Protein AF-A0A848XX46-F1 (afdb_monomer_lite)

Foldseek 3Di:
DPPPDQPPPPVSVVCVVCVPVDDDDQCLAEAEQLLVDPPNPPDPPDDPVSSVVSVVRRPDYDDDDDQDLLDPPRPRPCSVVVLVVCCVDPNNPPHDDDPDDPDPPDDPVVVVVVVVPVPPPD

Structure (mmCIF, N/CA/C/O backbone):
data_AF-A0A848XX46-F1
#
_entry.id   AF-A0A848XX46-F1
#
loop_
_atom_site.group_PDB
_atom_site.id
_atom_site.type_symbol
_atom_site.label_atom_id
_atom_site.label_alt_id
_atom_site.label_comp_id
_atom_site.label_asym_id
_atom_site.label_entity_id
_atom_site.label_seq_id
_atom_site.pdbx_PDB_ins_code
_atom_site.Cartn_x
_atom_site.Cartn_y
_atom_site.Cartn_z
_atom_site.occupancy
_atom_site.B_iso_or_equiv
_atom_site.auth_seq_id
_atom_site.auth_comp_id
_atom_site.auth_asym_id
_atom_site.auth_atom_id
_atom_site.pdbx_PDB_model_num
ATOM 1 N N . GLU A 1 1 ? 26.801 -25.893 1.492 1.00 41.28 1 GLU A N 1
ATOM 2 C CA . GLU A 1 1 ? 25.551 -25.350 2.067 1.00 41.28 1 GLU A CA 1
ATOM 3 C C . GLU A 1 1 ? 25.791 -23.900 2.473 1.00 41.28 1 GLU A C 1
ATOM 5 O O . GLU A 1 1 ? 26.776 -23.636 3.149 1.00 41.28 1 GLU A O 1
ATOM 10 N N . ARG A 1 2 ? 24.995 -22.939 1.985 1.00 43.12 2 ARG A N 1
ATOM 11 C CA . ARG A 1 2 ? 25.162 -21.505 2.298 1.00 43.12 2 ARG A CA 1
ATOM 12 C C . ARG A 1 2 ? 23.930 -20.998 3.049 1.00 43.12 2 ARG A C 1
ATOM 14 O O . ARG A 1 2 ? 23.137 -20.247 2.501 1.00 43.12 2 ARG A O 1
ATOM 21 N N . GLY A 1 3 ? 23.763 -21.422 4.300 1.00 48.16 3 GLY A N 1
ATOM 22 C CA . GLY A 1 3 ? 22.717 -20.928 5.212 1.00 48.16 3 GLY A CA 1
ATOM 23 C C . GLY A 1 3 ? 23.019 -19.534 5.782 1.00 48.16 3 GLY A C 1
ATOM 24 O O . GLY A 1 3 ? 22.843 -19.302 6.973 1.00 48.16 3 GLY A O 1
ATOM 25 N N . GLY A 1 4 ? 23.557 -18.627 4.965 1.00 53.38 4 GLY A N 1
ATOM 26 C CA . GLY A 1 4 ? 23.970 -17.291 5.388 1.00 53.38 4 GLY A CA 1
ATOM 27 C C . GLY A 1 4 ? 22.872 -16.258 5.152 1.00 53.38 4 GLY A C 1
ATOM 28 O O . GLY A 1 4 ? 22.639 -15.881 4.011 1.00 53.38 4 GLY A O 1
ATOM 29 N N . LEU A 1 5 ? 22.250 -15.786 6.238 1.00 62.25 5 LEU A N 1
ATOM 30 C CA . LEU A 1 5 ? 21.544 -14.499 6.361 1.00 62.25 5 LEU A CA 1
ATOM 31 C C . LEU A 1 5 ? 20.604 -14.147 5.194 1.00 62.25 5 LEU A C 1
ATOM 33 O O . LEU A 1 5 ? 20.838 -13.195 4.446 1.00 62.25 5 LEU A O 1
ATOM 37 N N . VAL A 1 6 ? 19.495 -14.875 5.075 1.00 65.62 6 VAL A N 1
ATOM 38 C CA . VAL A 1 6 ? 18.393 -14.457 4.204 1.00 65.62 6 VAL A CA 1
ATOM 39 C C . VAL A 1 6 ? 17.760 -13.193 4.798 1.00 65.62 6 VAL A C 1
ATOM 41 O O . VAL A 1 6 ? 17.043 -13.239 5.797 1.00 65.62 6 VAL A O 1
ATOM 44 N N . LYS A 1 7 ? 18.074 -12.033 4.211 1.00 84.50 7 LYS A N 1
ATOM 45 C CA . LYS A 1 7 ? 17.416 -10.761 4.544 1.00 84.50 7 LYS A CA 1
ATOM 46 C C . LYS A 1 7 ? 15.942 -10.841 4.148 1.00 84.50 7 LYS A C 1
ATOM 48 O O . LYS A 1 7 ? 15.627 -11.451 3.138 1.00 84.50 7 LYS A O 1
ATOM 53 N N . MET A 1 8 ? 15.064 -10.171 4.894 1.00 86.56 8 MET A N 1
ATOM 54 C CA . MET A 1 8 ? 13.616 -10.141 4.623 1.00 86.56 8 MET A CA 1
ATOM 55 C C . MET A 1 8 ? 12.915 -11.507 4.738 1.00 86.56 8 MET A C 1
ATOM 57 O O . MET A 1 8 ? 11.980 -11.772 3.994 1.00 86.56 8 MET A O 1
ATOM 61 N N . ALA A 1 9 ? 13.368 -12.357 5.668 1.00 91.88 9 ALA A N 1
ATOM 62 C CA . ALA A 1 9 ? 12.689 -13.589 6.077 1.00 91.88 9 ALA A CA 1
ATOM 63 C C . ALA A 1 9 ? 12.181 -14.444 4.891 1.00 91.88 9 ALA A C 1
ATOM 65 O O . ALA A 1 9 ? 12.964 -14.832 4.023 1.00 91.88 9 ALA A O 1
ATOM 66 N N . ASP A 1 10 ? 10.886 -14.741 4.862 1.00 93.38 10 ASP A N 1
ATOM 67 C CA . ASP A 1 10 ? 10.196 -15.518 3.835 1.00 93.38 10 ASP A CA 1
ATOM 68 C C . ASP A 1 10 ? 10.271 -14.869 2.448 1.00 93.38 10 ASP A C 1
ATOM 70 O O . ASP A 1 10 ? 10.573 -15.565 1.479 1.00 93.38 10 ASP A O 1
ATOM 74 N N . GLN A 1 11 ? 10.115 -13.545 2.340 1.00 92.38 11 GLN A N 1
ATOM 75 C CA . GLN A 1 11 ? 10.287 -12.837 1.065 1.00 92.38 11 GLN A CA 1
ATOM 76 C C . GLN A 1 11 ? 11.698 -13.045 0.495 1.00 92.38 11 GLN A C 1
ATOM 78 O O . GLN A 1 11 ? 11.868 -13.293 -0.701 1.00 92.38 11 GLN A O 1
ATOM 83 N N . GLY A 1 12 ? 12.724 -12.983 1.344 1.00 92.50 12 GLY A N 1
ATOM 84 C CA . GLY A 1 12 ? 14.098 -13.278 0.943 1.00 92.50 12 GLY A CA 1
ATOM 85 C C . GLY A 1 12 ? 14.303 -14.733 0.537 1.00 92.50 12 GLY A C 1
ATOM 86 O O . GLY A 1 12 ? 15.008 -15.007 -0.435 1.00 92.50 12 GLY A O 1
ATOM 87 N N . ALA A 1 13 ? 13.679 -15.663 1.261 1.00 92.31 13 ALA A N 1
ATOM 88 C CA . ALA A 1 13 ? 13.801 -17.092 1.001 1.00 92.31 13 ALA A CA 1
ATOM 89 C C . ALA A 1 13 ? 13.149 -17.461 -0.336 1.00 92.31 13 ALA A C 1
ATOM 91 O O . ALA A 1 13 ? 13.764 -18.161 -1.138 1.00 92.31 13 ALA A O 1
ATOM 92 N N . ILE A 1 14 ? 11.954 -16.930 -0.610 1.00 93.06 14 ILE A N 1
ATOM 93 C CA . ILE A 1 14 ? 11.250 -17.099 -1.886 1.00 93.06 14 ILE A CA 1
ATOM 94 C C . ILE A 1 14 ? 12.082 -16.518 -3.033 1.00 93.06 14 ILE A C 1
ATOM 96 O O . ILE A 1 14 ? 12.297 -17.200 -4.033 1.00 93.06 14 ILE A O 1
ATOM 100 N N . ASN A 1 15 ? 12.615 -15.301 -2.884 1.00 92.44 15 ASN A N 1
ATOM 101 C CA . ASN A 1 15 ? 13.462 -14.689 -3.912 1.00 92.44 15 ASN A CA 1
ATOM 102 C C . ASN A 1 15 ? 14.713 -15.530 -4.212 1.00 92.44 15 ASN A C 1
ATOM 104 O O . ASN A 1 15 ? 15.060 -15.722 -5.378 1.00 92.44 15 ASN A O 1
ATOM 108 N N . ALA A 1 16 ? 15.373 -16.054 -3.175 1.00 91.12 16 ALA A N 1
ATOM 109 C CA . ALA A 1 16 ? 16.545 -16.913 -3.325 1.00 91.12 16 ALA A CA 1
ATOM 110 C C . ALA A 1 16 ? 16.204 -18.265 -3.971 1.00 91.12 16 ALA A C 1
ATOM 112 O O . ALA A 1 16 ? 16.979 -18.761 -4.787 1.00 91.12 16 ALA A O 1
ATOM 113 N N . ALA A 1 17 ? 15.052 -18.847 -3.625 1.00 92.00 17 ALA A N 1
ATOM 114 C CA . ALA A 1 17 ? 14.597 -20.124 -4.164 1.00 92.00 17 ALA A CA 1
ATOM 115 C C . ALA A 1 17 ? 14.166 -20.020 -5.634 1.00 92.00 17 ALA A C 1
ATOM 117 O O . ALA A 1 17 ? 14.459 -20.919 -6.419 1.00 92.00 17 ALA A O 1
ATOM 118 N N . LEU A 1 18 ? 13.482 -18.935 -6.012 1.00 93.19 18 LEU A N 1
ATOM 119 C CA . LEU A 1 18 ? 12.976 -18.760 -7.372 1.00 93.19 18 LEU A CA 1
ATOM 120 C C . LEU A 1 18 ? 14.051 -18.264 -8.336 1.00 93.19 18 LEU A C 1
ATOM 122 O O . LEU A 1 18 ? 14.018 -18.653 -9.498 1.00 93.19 18 LEU A O 1
ATOM 126 N N . GLY A 1 19 ? 14.992 -17.419 -7.898 1.00 82.31 19 GLY A N 1
ATOM 127 C CA . GLY A 1 19 ? 16.216 -17.107 -8.650 1.00 82.31 19 GLY A CA 1
ATOM 128 C C . GLY A 1 19 ? 16.027 -16.682 -10.118 1.00 82.31 19 GLY A C 1
ATOM 129 O O . GLY A 1 19 ? 16.909 -16.933 -10.933 1.00 82.31 19 GLY A O 1
ATOM 130 N N . GLY A 1 20 ? 14.885 -16.077 -10.473 1.00 85.19 20 GLY A N 1
ATOM 131 C CA . GLY A 1 20 ? 14.516 -15.711 -11.853 1.00 85.19 20 GLY A CA 1
ATOM 132 C C . GLY A 1 20 ? 13.365 -16.523 -12.469 1.00 85.19 20 GLY A C 1
ATOM 133 O O . GLY A 1 20 ? 12.821 -16.119 -13.490 1.00 85.19 20 GLY A O 1
ATOM 134 N N . GLY A 1 21 ? 12.929 -17.611 -11.834 1.00 94.75 21 GLY A N 1
ATOM 135 C CA . GLY A 1 21 ? 11.759 -18.415 -12.208 1.00 94.75 21 GLY A CA 1
ATOM 136 C C . GLY A 1 21 ? 10.421 -17.782 -11.813 1.00 94.75 21 GLY A C 1
ATOM 137 O O . GLY A 1 21 ? 9.585 -18.439 -11.199 1.00 94.75 21 GLY A O 1
ATOM 138 N N . TRP A 1 22 ? 10.228 -16.500 -12.118 1.00 95.00 22 TRP A N 1
ATOM 139 C CA . TRP A 1 22 ? 8.999 -15.757 -11.833 1.00 95.00 22 TRP A CA 1
ATOM 140 C C . TRP A 1 22 ? 8.638 -14.839 -13.004 1.00 95.00 22 TRP A C 1
ATOM 142 O O . TRP A 1 22 ? 9.484 -14.484 -13.822 1.00 95.00 22 TRP A O 1
ATOM 152 N N . SER A 1 23 ? 7.365 -14.459 -13.092 1.00 95.38 23 SER A N 1
ATOM 153 C CA . SER A 1 23 ? 6.864 -13.515 -14.097 1.00 95.38 23 SER A CA 1
ATOM 154 C C . SER A 1 23 ? 6.448 -12.208 -13.437 1.00 95.38 23 SER A C 1
ATOM 156 O O . SER A 1 23 ? 5.838 -12.215 -12.367 1.00 95.38 23 SER A O 1
ATOM 158 N N . ARG A 1 24 ? 6.767 -11.078 -14.077 1.00 93.38 24 ARG A N 1
ATOM 159 C CA . ARG A 1 24 ? 6.451 -9.751 -13.543 1.00 93.38 24 ARG A CA 1
ATOM 160 C C . ARG A 1 24 ? 4.975 -9.414 -13.733 1.00 93.38 24 ARG A C 1
ATOM 162 O O . ARG A 1 24 ? 4.471 -9.467 -14.849 1.00 93.38 24 ARG A O 1
ATOM 169 N N . LEU A 1 25 ? 4.313 -9.031 -12.644 1.00 94.06 25 LEU A N 1
ATOM 170 C CA . LEU A 1 25 ? 2.959 -8.480 -12.670 1.00 94.06 25 LEU A CA 1
ATOM 171 C C . LEU A 1 25 ? 2.986 -6.960 -12.902 1.00 94.06 25 LEU A C 1
ATOM 173 O O . LEU A 1 25 ? 3.990 -6.315 -12.569 1.00 94.06 25 LEU A O 1
ATOM 177 N N . PRO A 1 26 ? 1.897 -6.370 -13.433 1.00 93.25 26 PRO A N 1
ATOM 178 C CA . PRO A 1 26 ? 1.752 -4.921 -13.470 1.00 93.25 26 PRO A CA 1
ATOM 179 C C . PRO A 1 26 ? 1.863 -4.325 -12.053 1.00 93.25 26 PRO A C 1
ATOM 181 O O . PRO A 1 26 ? 1.323 -4.916 -11.114 1.00 93.25 26 PRO A O 1
ATOM 184 N N . PRO A 1 27 ? 2.526 -3.166 -11.865 1.00 92.19 27 PRO A N 1
ATOM 185 C CA . PRO A 1 27 ? 2.755 -2.600 -10.531 1.00 92.19 27 PRO A CA 1
ATOM 186 C C . PRO A 1 27 ? 1.475 -2.278 -9.743 1.00 92.19 27 PRO A C 1
ATOM 188 O O . PRO A 1 27 ? 1.504 -2.286 -8.516 1.00 92.19 27 PRO A O 1
ATOM 191 N N . THR A 1 28 ? 0.343 -2.077 -10.428 1.00 95.31 28 THR A N 1
ATOM 192 C CA . THR A 1 28 ? -0.978 -1.861 -9.812 1.00 95.31 28 THR A CA 1
ATOM 193 C C . THR A 1 28 ? -1.429 -3.017 -8.915 1.00 95.31 28 THR A C 1
ATOM 195 O O . THR A 1 28 ? -2.264 -2.811 -8.040 1.00 95.31 28 THR A O 1
ATOM 198 N N . TRP A 1 29 ? -0.873 -4.221 -9.095 1.00 96.75 29 TRP A N 1
ATOM 199 C CA . TRP A 1 29 ? -1.191 -5.414 -8.301 1.00 96.75 29 TRP A CA 1
ATOM 200 C C . TRP A 1 29 ? -0.414 -5.522 -6.979 1.00 96.75 29 TRP A C 1
ATOM 202 O O . TRP A 1 29 ? -0.598 -6.495 -6.249 1.00 96.75 29 TRP A O 1
ATOM 212 N N . ASN A 1 30 ? 0.476 -4.577 -6.667 1.00 95.62 30 ASN A N 1
ATOM 213 C CA . ASN A 1 30 ? 1.200 -4.545 -5.392 1.00 95.62 30 ASN A CA 1
ATOM 214 C C . ASN A 1 30 ? 1.666 -3.116 -5.067 1.00 95.62 30 ASN A C 1
ATOM 216 O O . ASN A 1 30 ? 2.867 -2.825 -5.088 1.00 95.62 30 ASN A O 1
ATOM 220 N N . VAL A 1 31 ? 0.715 -2.221 -4.791 1.00 94.94 31 VAL A N 1
ATOM 221 C CA . VAL A 1 31 ? 1.011 -0.826 -4.433 1.00 94.94 31 VAL A CA 1
ATOM 222 C C . VAL A 1 31 ? 1.259 -0.735 -2.931 1.00 94.94 31 VAL A C 1
ATOM 224 O O . VAL A 1 31 ? 0.341 -0.863 -2.126 1.00 94.94 31 VAL A O 1
ATOM 227 N N . GLN A 1 32 ? 2.528 -0.580 -2.563 1.00 94.19 32 GLN A N 1
ATOM 228 C CA . GLN A 1 32 ? 3.004 -0.606 -1.176 1.00 94.19 32 GLN A CA 1
ATOM 229 C C . GLN A 1 32 ? 2.858 0.766 -0.489 1.00 94.19 32 GLN A C 1
ATOM 231 O O . GLN A 1 32 ? 2.826 1.798 -1.160 1.00 94.19 32 GLN A O 1
ATOM 236 N N . THR A 1 33 ? 2.826 0.804 0.846 1.00 93.12 33 THR A N 1
ATOM 237 C CA . THR A 1 33 ? 2.714 2.040 1.649 1.00 93.12 33 THR A CA 1
ATOM 238 C C . THR A 1 33 ? 3.759 3.090 1.257 1.00 93.12 33 THR A C 1
ATOM 240 O O . THR A 1 33 ? 3.475 4.286 1.232 1.00 93.12 33 THR A O 1
ATOM 243 N N . GLU A 1 34 ? 4.971 2.654 0.919 1.00 90.44 34 GLU A N 1
ATOM 244 C CA . GLU A 1 34 ? 6.099 3.512 0.561 1.00 90.44 34 GLU A CA 1
ATOM 245 C C . GLU A 1 34 ? 5.862 4.345 -0.712 1.00 90.44 34 GLU A C 1
ATOM 247 O O . GLU A 1 34 ? 6.529 5.364 -0.890 1.00 90.44 34 GLU A O 1
ATOM 252 N N . PHE A 1 35 ? 4.909 3.962 -1.574 1.00 90.81 35 PHE A N 1
ATOM 253 C CA . PHE A 1 35 ? 4.515 4.759 -2.744 1.00 90.81 35 PHE A CA 1
ATOM 254 C C . PHE A 1 35 ? 3.773 6.048 -2.354 1.00 90.81 35 PHE A C 1
ATOM 256 O O . PHE A 1 35 ? 3.709 6.977 -3.153 1.00 90.81 35 PHE A O 1
ATOM 263 N N . PHE A 1 36 ? 3.246 6.128 -1.128 1.00 89.94 36 PHE A N 1
ATOM 264 C CA . PHE A 1 36 ? 2.488 7.277 -0.627 1.00 89.94 36 PHE A CA 1
ATOM 265 C C . PHE A 1 36 ? 3.271 8.142 0.374 1.00 89.94 36 PHE A C 1
ATOM 267 O O . PHE A 1 36 ? 2.740 9.149 0.846 1.00 89.94 36 PHE A O 1
ATOM 274 N N . ASP A 1 37 ? 4.511 7.782 0.730 1.00 86.06 37 ASP A N 1
ATOM 275 C CA . ASP A 1 37 ? 5.331 8.590 1.640 1.00 86.06 37 ASP A CA 1
ATOM 276 C C . ASP A 1 37 ? 6.078 9.689 0.861 1.00 86.06 37 ASP A C 1
ATOM 278 O O . ASP A 1 37 ? 7.006 9.385 0.110 1.00 86.06 37 ASP A O 1
ATOM 282 N N . PRO A 1 38 ? 5.760 10.980 1.074 1.00 76.50 38 PRO A N 1
ATOM 283 C CA . PRO A 1 38 ? 6.430 12.082 0.383 1.00 76.50 38 PRO A CA 1
ATOM 284 C C . PRO A 1 38 ? 7.908 12.239 0.776 1.00 76.50 38 PRO A C 1
ATOM 286 O O . PRO A 1 38 ? 8.642 12.980 0.127 1.00 76.50 38 PRO A O 1
ATOM 289 N N . ASN A 1 39 ? 8.354 11.593 1.859 1.00 77.62 39 ASN A N 1
ATOM 290 C CA . ASN A 1 39 ? 9.757 11.576 2.279 1.00 77.62 39 ASN A CA 1
ATOM 291 C C . ASN A 1 39 ? 10.516 10.366 1.738 1.00 77.62 39 ASN A C 1
ATOM 293 O O . ASN A 1 39 ? 11.720 10.252 1.993 1.00 77.62 39 ASN A O 1
ATOM 297 N N . ASN A 1 40 ? 9.837 9.450 1.052 1.00 73.00 40 ASN A N 1
ATOM 298 C CA . ASN A 1 40 ? 10.492 8.296 0.490 1.00 73.00 40 ASN A CA 1
ATOM 299 C C . ASN A 1 40 ? 11.313 8.724 -0.731 1.00 73.00 40 ASN A C 1
ATOM 301 O O . ASN A 1 40 ? 10.788 9.016 -1.799 1.00 73.00 40 ASN A O 1
ATOM 305 N N . LEU A 1 41 ? 12.630 8.781 -0.534 1.00 56.47 41 LEU A N 1
ATOM 306 C CA . LEU A 1 41 ? 13.616 9.095 -1.572 1.00 56.47 41 LEU A CA 1
ATOM 307 C C . LEU A 1 41 ? 13.949 7.884 -2.449 1.00 56.47 41 LEU A C 1
ATOM 309 O O . LEU A 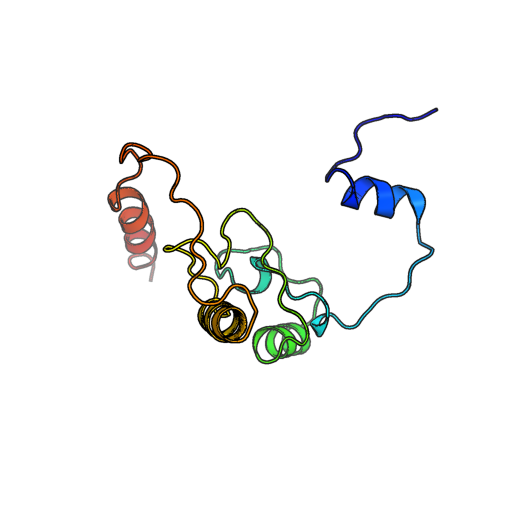1 41 ? 14.783 7.995 -3.347 1.00 56.47 41 LEU A O 1
ATOM 313 N N . VAL A 1 42 ? 13.355 6.718 -2.171 1.00 54.72 42 VAL A N 1
ATOM 314 C CA . VAL A 1 42 ? 13.391 5.602 -3.109 1.00 54.72 42 VAL A CA 1
ATOM 315 C C . VAL A 1 42 ? 12.476 6.000 -4.253 1.00 54.72 42 VAL A C 1
ATOM 317 O O . VAL A 1 42 ? 11.276 5.738 -4.216 1.00 54.72 42 VAL A O 1
ATOM 320 N N . GLU A 1 43 ? 13.055 6.680 -5.245 1.00 55.75 43 GLU A N 1
ATOM 321 C CA . GLU A 1 43 ? 12.411 6.839 -6.539 1.00 55.75 43 GLU A CA 1
ATOM 322 C C . GLU A 1 43 ? 11.882 5.460 -6.943 1.00 55.75 43 GLU A C 1
ATOM 324 O O . GLU A 1 43 ? 12.640 4.477 -6.932 1.00 55.75 43 GLU A O 1
ATOM 329 N N . PRO A 1 44 ? 10.580 5.333 -7.236 1.00 62.16 44 PRO A N 1
ATOM 330 C CA . PRO A 1 44 ? 10.088 4.087 -7.764 1.00 62.16 44 PRO A CA 1
ATOM 331 C C . PRO A 1 44 ? 10.886 3.828 -9.037 1.00 62.16 44 PRO A C 1
ATOM 333 O O . PRO A 1 44 ? 11.094 4.732 -9.839 1.00 62.16 44 PRO A O 1
ATOM 336 N N . PHE A 1 45 ? 11.325 2.590 -9.251 1.00 72.88 45 PHE A N 1
ATOM 337 C CA . PHE A 1 45 ? 11.959 2.147 -10.502 1.00 72.88 45 PHE A CA 1
ATOM 338 C C . PHE A 1 45 ? 10.997 2.215 -11.717 1.00 72.88 45 PHE A C 1
ATOM 340 O O . PHE A 1 45 ? 11.115 1.432 -12.660 1.00 72.88 45 PHE A O 1
ATOM 347 N N . LEU A 1 46 ? 9.983 3.072 -11.641 1.00 83.12 46 LEU A N 1
ATOM 348 C CA . LEU A 1 46 ? 8.898 3.306 -12.567 1.00 83.12 46 LEU A CA 1
A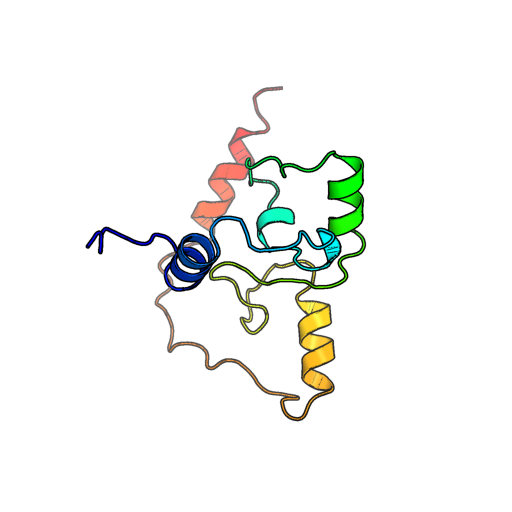TOM 349 C C . LEU A 1 46 ? 9.076 4.713 -13.125 1.00 83.12 46 LEU A C 1
ATOM 351 O O . LEU A 1 46 ? 9.505 5.625 -12.420 1.00 83.12 46 LEU A O 1
ATOM 355 N N . ASP A 1 47 ? 8.711 4.900 -14.384 1.00 87.88 47 ASP A N 1
ATOM 356 C CA . ASP A 1 47 ? 8.600 6.243 -14.928 1.00 87.88 47 ASP A CA 1
ATOM 357 C C . ASP A 1 47 ? 7.495 7.039 -14.193 1.00 87.88 47 ASP A C 1
ATOM 359 O O . ASP A 1 47 ? 6.562 6.443 -13.638 1.00 87.88 47 ASP A O 1
ATOM 363 N N . PRO A 1 48 ? 7.564 8.384 -14.192 1.00 86.62 48 PRO A N 1
ATOM 364 C CA . PRO A 1 48 ? 6.612 9.220 -13.463 1.00 86.62 48 PRO A CA 1
ATOM 365 C C . PRO A 1 48 ? 5.144 8.986 -13.835 1.00 86.62 48 PRO A C 1
ATOM 367 O O . PRO A 1 48 ? 4.280 9.063 -12.965 1.00 86.62 48 PRO A O 1
ATOM 370 N N . ALA A 1 49 ? 4.847 8.678 -15.102 1.00 87.94 49 ALA A N 1
ATOM 371 C CA . ALA A 1 49 ? 3.474 8.445 -15.539 1.00 87.94 49 ALA A CA 1
ATOM 372 C C . ALA A 1 49 ? 2.931 7.132 -14.962 1.00 87.94 49 ALA A C 1
ATOM 374 O O . ALA A 1 49 ? 1.822 7.109 -14.429 1.00 87.94 49 ALA A O 1
ATOM 375 N N . THR A 1 50 ? 3.732 6.065 -14.986 1.00 88.69 50 THR A N 1
ATOM 376 C CA . THR A 1 50 ? 3.381 4.800 -14.329 1.00 88.69 50 THR A CA 1
ATOM 377 C C . THR A 1 50 ? 3.223 4.983 -12.821 1.00 88.69 50 THR A C 1
ATOM 379 O O . THR A 1 50 ? 2.271 4.458 -12.247 1.00 88.69 50 THR A O 1
ATOM 382 N N . PHE A 1 51 ? 4.121 5.730 -12.171 1.00 90.06 51 PHE A N 1
ATOM 383 C CA . PHE A 1 51 ? 4.016 6.003 -10.736 1.00 90.06 51 PHE A CA 1
ATOM 384 C C . PHE A 1 51 ? 2.718 6.739 -10.379 1.00 90.06 51 PHE A C 1
ATOM 386 O O . PHE A 1 51 ? 2.004 6.300 -9.482 1.00 90.06 51 PHE A O 1
ATOM 393 N N . HIS A 1 52 ? 2.378 7.812 -11.098 1.00 88.19 52 HIS A N 1
ATOM 394 C CA . HIS A 1 52 ? 1.119 8.523 -10.869 1.00 88.19 52 HIS A CA 1
ATOM 395 C C . HIS A 1 52 ? -0.088 7.611 -11.101 1.00 88.19 52 HIS A C 1
ATOM 397 O O . HIS A 1 52 ? -0.965 7.549 -10.245 1.00 88.19 52 HIS A O 1
ATOM 403 N N . GLY A 1 53 ? -0.083 6.827 -12.184 1.00 89.56 53 GLY A N 1
ATOM 404 C CA . GLY A 1 53 ? -1.180 5.910 -12.487 1.00 89.56 53 GLY A CA 1
ATOM 405 C C . GLY A 1 53 ? -1.448 4.893 -11.374 1.00 89.56 53 GLY A C 1
ATOM 406 O O . GLY A 1 53 ? -2.601 4.647 -11.039 1.00 89.56 53 GLY A O 1
ATOM 407 N N . ILE A 1 54 ? -0.406 4.329 -10.752 1.00 92.06 54 ILE A N 1
ATOM 408 C CA . ILE A 1 54 ? -0.604 3.333 -9.684 1.00 92.06 54 ILE A CA 1
ATOM 409 C C . ILE A 1 54 ? -0.984 3.941 -8.330 1.00 92.06 54 ILE A C 1
ATOM 411 O O . ILE A 1 54 ? -1.574 3.247 -7.507 1.00 92.06 54 ILE A O 1
ATOM 415 N N . VAL A 1 55 ? -0.610 5.197 -8.076 1.00 90.12 55 VAL A N 1
ATOM 416 C CA . VAL A 1 55 ? -0.979 5.921 -6.849 1.00 90.12 55 VAL A CA 1
ATOM 417 C C . VAL A 1 55 ? -2.429 6.400 -6.932 1.00 90.12 55 VAL A C 1
ATOM 419 O O . VAL A 1 55 ? -3.123 6.393 -5.918 1.00 90.12 55 VAL A O 1
ATOM 422 N N . GLU A 1 56 ? -2.886 6.791 -8.124 1.00 92.44 56 GLU A N 1
ATOM 423 C CA . GLU A 1 56 ? -4.261 7.234 -8.374 1.00 92.44 56 GLU A CA 1
ATOM 424 C C . GLU A 1 56 ? -5.261 6.071 -8.437 1.00 92.44 56 GLU A C 1
ATOM 426 O O . GLU A 1 56 ? -6.343 6.187 -7.863 1.00 92.44 56 GLU A O 1
ATOM 431 N N . ASP A 1 57 ? -4.908 4.959 -9.093 1.00 94.69 57 ASP A N 1
ATOM 432 C CA . ASP A 1 57 ? -5.812 3.819 -9.319 1.00 94.69 57 ASP A CA 1
ATOM 433 C C . ASP A 1 57 ? -5.113 2.461 -9.074 1.00 94.69 57 ASP A C 1
ATOM 435 O O . ASP A 1 57 ? -4.768 1.725 -10.010 1.00 94.69 57 ASP A O 1
ATOM 439 N N . PRO A 1 58 ? -4.826 2.109 -7.804 1.00 96.12 58 PRO A N 1
ATOM 440 C CA . PRO A 1 58 ? -4.256 0.812 -7.467 1.00 96.12 58 PRO A CA 1
ATOM 441 C C . PRO A 1 58 ? -5.300 -0.305 -7.604 1.00 96.12 58 PRO A C 1
ATOM 443 O O . PRO A 1 58 ? -6.402 -0.217 -7.073 1.00 96.12 58 PRO A O 1
ATOM 446 N N . ALA A 1 59 ? -4.914 -1.432 -8.208 1.00 97.25 59 ALA A N 1
ATOM 447 C CA . ALA A 1 59 ? -5.754 -2.633 -8.219 1.00 97.25 59 ALA A CA 1
ATOM 448 C C . ALA A 1 59 ? -5.677 -3.397 -6.884 1.00 97.25 59 ALA A C 1
ATOM 450 O O . ALA A 1 59 ? -6.656 -3.995 -6.441 1.00 97.25 59 ALA A O 1
ATOM 451 N N . VAL A 1 60 ? -4.501 -3.394 -6.245 1.00 97.69 60 VAL A N 1
ATOM 452 C CA . VAL A 1 60 ? -4.267 -3.990 -4.924 1.00 97.69 60 VAL A CA 1
ATOM 453 C C . VAL A 1 60 ? -3.373 -3.074 -4.099 1.00 97.69 60 VAL A C 1
ATOM 455 O O . VAL A 1 60 ? -2.223 -2.805 -4.458 1.00 97.69 60 VAL A O 1
ATOM 458 N N . VAL A 1 61 ? -3.892 -2.660 -2.944 1.00 97.38 61 VAL A N 1
ATOM 459 C CA . VAL A 1 61 ? -3.153 -1.893 -1.939 1.00 97.38 61 VAL A CA 1
ATOM 460 C C . VAL A 1 61 ? -2.531 -2.843 -0.921 1.00 97.38 61 VAL A C 1
ATOM 462 O O . VAL A 1 61 ? -3.217 -3.639 -0.279 1.00 97.38 61 VAL A O 1
ATOM 465 N N . HIS A 1 62 ? -1.222 -2.731 -0.741 1.00 96.94 62 HIS A N 1
ATOM 466 C CA . HIS A 1 62 ? -0.453 -3.488 0.230 1.00 96.94 62 HIS A CA 1
ATOM 467 C C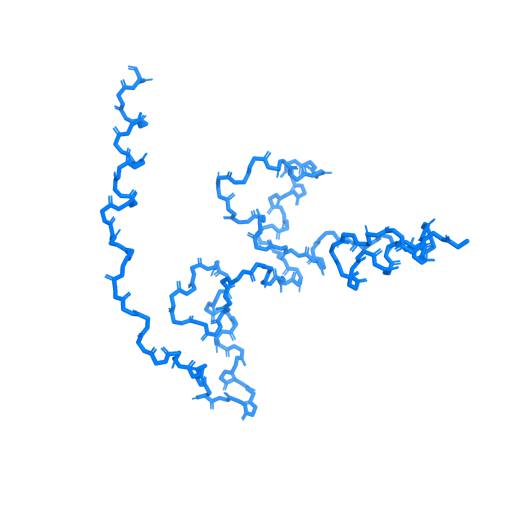 . HIS A 1 62 ? 0.001 -2.556 1.356 1.00 96.94 62 HIS A C 1
ATOM 469 O O . HIS A 1 62 ? 0.959 -1.804 1.210 1.00 96.94 62 HIS A O 1
ATOM 475 N N . PHE A 1 63 ? -0.664 -2.644 2.512 1.00 96.31 63 PHE A N 1
ATOM 476 C CA . PHE A 1 63 ? -0.280 -1.923 3.731 1.00 96.31 63 PHE A CA 1
ATOM 477 C C . PHE A 1 63 ? 1.019 -2.501 4.325 1.00 96.31 63 PHE A C 1
ATOM 479 O O . PHE A 1 63 ? 1.008 -3.248 5.315 1.00 96.31 63 PHE A O 1
ATOM 486 N N . THR A 1 64 ? 2.145 -2.200 3.682 1.00 93.31 64 THR A N 1
ATOM 487 C CA . THR A 1 64 ? 3.505 -2.531 4.115 1.00 93.31 64 THR A CA 1
ATOM 488 C C . THR A 1 64 ? 3.908 -1.683 5.317 1.00 93.31 64 THR A C 1
ATOM 490 O O . THR A 1 64 ? 3.345 -0.624 5.595 1.00 93.31 64 THR A O 1
ATOM 493 N N . GLY A 1 65 ? 4.873 -2.185 6.085 1.00 89.50 65 GLY A N 1
ATOM 494 C CA . GLY A 1 65 ? 5.355 -1.503 7.281 1.00 89.50 65 GLY A CA 1
ATOM 495 C C . GLY A 1 65 ? 4.472 -1.698 8.524 1.00 89.50 65 GLY A C 1
ATOM 496 O O . GLY A 1 65 ? 3.581 -2.557 8.549 1.00 89.50 65 GLY A O 1
ATOM 497 N N . PRO A 1 66 ? 4.777 -0.962 9.607 1.00 89.19 66 PRO A N 1
ATOM 498 C CA . PRO A 1 66 ? 4.173 -1.175 10.919 1.00 89.19 66 PRO A CA 1
ATOM 499 C C . PRO A 1 66 ? 2.829 -0.467 11.106 1.00 89.19 66 PRO A C 1
ATOM 501 O O . PRO A 1 66 ? 2.094 -0.830 12.027 1.00 89.19 66 PRO A O 1
ATOM 504 N N . ASP A 1 67 ? 2.525 0.551 10.301 1.00 90.38 67 ASP A N 1
ATOM 505 C CA . ASP A 1 67 ? 1.247 1.253 10.358 1.00 90.38 67 ASP A CA 1
ATOM 506 C C . ASP A 1 67 ? 0.196 0.440 9.598 1.00 90.38 67 ASP A C 1
ATOM 508 O O . ASP A 1 67 ? 0.363 0.140 8.418 1.00 90.38 67 ASP A O 1
ATOM 512 N N . LYS A 1 68 ? -0.839 -0.011 10.303 1.00 93.81 68 LYS A N 1
ATOM 513 C CA . LYS A 1 68 ? -1.811 -0.979 9.786 1.00 93.81 68 LYS A CA 1
ATOM 514 C C . LYS A 1 68 ? -3.198 -0.358 9.805 1.00 93.81 68 LYS A C 1
ATOM 516 O O . LYS A 1 68 ? -3.511 0.335 10.767 1.00 93.81 68 LYS A O 1
ATOM 521 N N . PRO A 1 69 ? -4.062 -0.649 8.820 1.00 94.69 69 PRO A N 1
ATOM 522 C CA . PRO A 1 69 ? -5.328 0.068 8.662 1.00 94.69 69 PRO A CA 1
ATOM 523 C C . PRO A 1 69 ? -6.330 -0.175 9.802 1.00 94.69 69 PRO A C 1
ATOM 525 O O . PRO A 1 69 ? -7.226 0.638 10.028 1.00 94.69 69 PRO A O 1
ATOM 528 N N . TRP A 1 70 ? -6.143 -1.261 10.557 1.00 93.62 70 TRP A N 1
ATOM 529 C CA . TRP A 1 70 ? -6.891 -1.552 11.779 1.00 93.62 70 TRP A CA 1
ATOM 530 C C . TRP A 1 70 ? -6.451 -0.747 13.005 1.00 93.62 70 TRP A C 1
ATOM 532 O O . TRP A 1 70 ? -7.114 -0.807 14.036 1.00 93.62 70 TRP A O 1
ATOM 542 N N . LYS A 1 71 ? -5.344 -0.004 12.924 1.00 91.00 71 LYS A N 1
ATOM 543 C CA . LYS A 1 71 ? -4.924 0.918 13.980 1.00 91.00 71 LYS A CA 1
ATOM 544 C C . LYS A 1 71 ? -5.705 2.221 13.871 1.00 91.00 71 LYS A C 1
ATOM 546 O O . LYS A 1 71 ? -5.970 2.721 12.772 1.00 91.00 71 LYS A O 1
ATOM 551 N N . GLY A 1 72 ? -6.065 2.783 15.023 1.00 86.62 72 GLY A N 1
ATOM 552 C CA . GLY A 1 72 ? -6.824 4.029 15.098 1.00 86.62 72 GLY A CA 1
ATOM 553 C C . GLY A 1 72 ? -6.101 5.216 14.456 1.00 86.62 72 GLY A C 1
ATOM 554 O O . GLY A 1 72 ? -6.756 6.056 13.838 1.00 86.62 72 GLY A O 1
ATOM 555 N N . ASP A 1 73 ? -4.769 5.244 14.543 1.00 88.88 73 ASP A N 1
ATOM 556 C CA . ASP A 1 73 ? -3.889 6.334 14.110 1.00 88.88 73 ASP A CA 1
ATOM 557 C C . ASP A 1 73 ? -3.295 6.163 12.703 1.00 88.88 73 ASP A C 1
ATOM 559 O O . ASP A 1 73 ? -2.447 6.964 12.304 1.00 88.88 73 ASP A O 1
ATOM 563 N N . CYS A 1 74 ? -3.748 5.164 11.937 1.00 91.00 74 CYS A N 1
ATOM 564 C CA . CYS A 1 74 ? -3.251 4.935 10.585 1.00 91.00 74 CYS A CA 1
ATOM 565 C C . CYS A 1 74 ? -3.603 6.093 9.643 1.00 91.00 74 CYS A C 1
ATOM 567 O O . CYS A 1 74 ? -4.768 6.482 9.515 1.00 91.00 74 CYS A O 1
ATOM 569 N N . LEU A 1 75 ? -2.586 6.626 8.957 1.00 91.44 75 LEU A N 1
ATOM 570 C CA . LEU A 1 75 ? -2.710 7.783 8.054 1.00 91.44 75 LEU A CA 1
ATOM 571 C C . LEU A 1 75 ? -2.618 7.407 6.568 1.00 91.44 75 LEU A C 1
ATOM 573 O O . LEU A 1 75 ? -2.503 8.288 5.717 1.00 91.44 75 LEU A O 1
ATOM 577 N N . HIS A 1 76 ? -2.643 6.114 6.242 1.00 94.38 76 HIS A N 1
ATOM 578 C CA . HIS A 1 76 ? -2.560 5.649 4.860 1.00 94.38 76 HIS A CA 1
ATOM 579 C C . HIS A 1 76 ? -3.771 6.139 4.034 1.00 94.38 76 HIS A C 1
ATOM 581 O O . HIS A 1 76 ? -4.899 6.014 4.516 1.00 94.38 76 HIS A O 1
ATOM 587 N N . PRO A 1 77 ? -3.603 6.618 2.781 1.00 94.81 77 PRO A N 1
ATOM 588 C CA . PRO A 1 77 ? -4.707 7.171 1.979 1.00 94.81 77 PRO A CA 1
ATOM 589 C C . PRO A 1 77 ? -5.919 6.235 1.827 1.00 94.81 77 PRO A C 1
ATOM 591 O O . PRO A 1 77 ? -7.064 6.668 1.898 1.00 94.81 77 PRO A O 1
ATOM 594 N N . PHE A 1 78 ? -5.662 4.931 1.714 1.00 96.12 78 PHE A N 1
ATOM 595 C CA . PHE A 1 78 ? -6.685 3.888 1.551 1.00 96.12 78 PHE A CA 1
ATOM 596 C C . PHE A 1 78 ? -7.275 3.338 2.867 1.00 96.12 78 PHE A C 1
ATOM 598 O O . PHE A 1 78 ? -8.006 2.347 2.854 1.00 96.12 78 PHE A O 1
ATOM 605 N N . VAL A 1 79 ? -6.985 3.944 4.026 1.00 95.69 79 VAL A N 1
ATOM 606 C CA . VAL A 1 79 ? -7.484 3.438 5.323 1.00 95.69 79 VAL A CA 1
ATOM 607 C C . VAL A 1 79 ? -9.012 3.467 5.418 1.00 95.69 79 VAL A C 1
ATOM 609 O O . VAL A 1 79 ? -9.611 2.544 5.966 1.00 95.69 79 VAL A O 1
ATOM 612 N N . GLN A 1 80 ? -9.663 4.493 4.863 1.00 95.75 80 GLN A N 1
ATOM 613 C CA . GLN A 1 80 ? -11.123 4.616 4.929 1.00 95.75 80 GLN A CA 1
ATOM 614 C C . GLN A 1 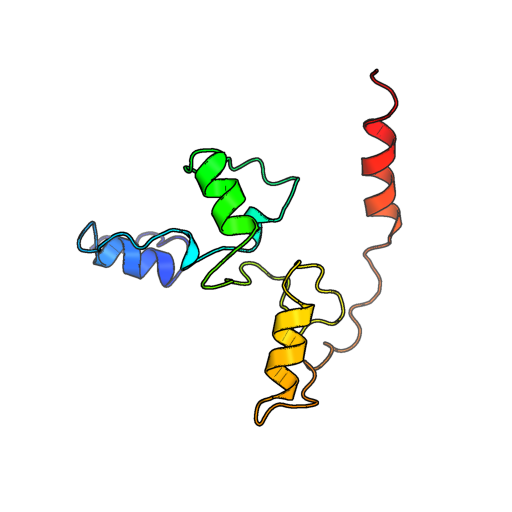80 ? -11.820 3.568 4.062 1.00 95.75 80 GLN A C 1
ATOM 616 O O . GLN A 1 80 ? -12.829 3.005 4.476 1.00 95.75 80 GLN A O 1
ATOM 621 N N . GLU A 1 81 ? -11.251 3.254 2.899 1.00 96.56 81 GLU A N 1
ATOM 622 C CA . GLU A 1 81 ? -11.758 2.188 2.039 1.00 96.56 81 GLU A CA 1
ATOM 623 C C . GLU A 1 81 ? -11.616 0.819 2.711 1.00 96.56 81 GLU A C 1
ATOM 625 O O . GLU A 1 81 ? -12.575 0.050 2.751 1.00 96.56 81 GLU A O 1
ATOM 630 N N . TRP A 1 82 ? -10.466 0.548 3.337 1.00 96.75 82 TRP A N 1
ATOM 631 C CA . TRP A 1 82 ? -10.272 -0.673 4.122 1.00 96.75 82 TRP A CA 1
ATOM 632 C C . TRP A 1 82 ? -11.311 -0.802 5.248 1.00 96.75 82 TRP A C 1
ATOM 634 O O . TRP A 1 82 ? -11.917 -1.861 5.406 1.00 96.75 82 TRP A O 1
ATOM 644 N N . ARG A 1 83 ? -11.572 0.281 5.996 1.00 95.19 83 ARG A N 1
ATOM 645 C CA . ARG A 1 83 ? -12.579 0.299 7.076 1.00 95.19 83 ARG A CA 1
ATOM 646 C C . ARG A 1 83 ? -13.993 0.077 6.535 1.00 95.19 83 ARG A C 1
ATOM 648 O O . ARG A 1 83 ? -14.740 -0.718 7.092 1.00 95.19 83 ARG A O 1
ATOM 655 N N . ALA A 1 84 ? -14.345 0.713 5.419 1.00 96.88 84 ALA A N 1
ATOM 656 C CA . ALA A 1 84 ? -15.636 0.504 4.768 1.00 96.88 84 ALA A CA 1
ATOM 657 C C . ALA A 1 84 ? -15.815 -0.942 4.269 1.00 96.88 84 ALA A C 1
ATOM 659 O O . ALA A 1 84 ? -16.922 -1.479 4.309 1.00 96.88 84 ALA A O 1
ATOM 660 N N . LEU A 1 85 ? -14.738 -1.587 3.807 1.00 97.00 85 LEU A N 1
ATOM 661 C CA . LEU A 1 85 ? -14.749 -3.001 3.435 1.00 97.00 85 LEU A CA 1
ATOM 662 C C . LEU A 1 85 ? -14.913 -3.910 4.656 1.00 97.00 85 LEU A C 1
ATOM 664 O O . LEU A 1 85 ? -15.702 -4.848 4.576 1.00 97.00 85 LEU A O 1
ATOM 668 N N . LEU A 1 86 ? -14.235 -3.627 5.774 1.00 96.50 86 LEU A N 1
ATOM 669 C CA . LEU A 1 86 ? -14.352 -4.400 7.018 1.00 96.50 86 LEU A CA 1
ATOM 670 C C . LEU A 1 86 ? -15.811 -4.503 7.488 1.00 96.50 86 LEU A C 1
ATOM 672 O O . LEU A 1 86 ? -16.285 -5.608 7.758 1.00 96.50 86 LEU A O 1
ATOM 676 N N . GLU A 1 87 ? -16.535 -3.382 7.485 1.00 97.00 87 GLU A N 1
ATOM 677 C CA . GLU A 1 87 ? -17.957 -3.297 7.864 1.00 97.00 87 GLU A CA 1
ATOM 678 C C . GLU A 1 87 ? -18.893 -4.131 6.973 1.00 97.00 87 GLU A C 1
ATOM 680 O O . GLU A 1 87 ? -20.046 -4.381 7.317 1.00 97.00 87 GLU A O 1
ATOM 685 N N . ARG A 1 88 ? -18.405 -4.603 5.823 1.00 97.62 88 ARG A N 1
ATOM 686 C CA . ARG A 1 88 ? -19.149 -5.461 4.888 1.00 97.62 88 ARG A CA 1
ATOM 687 C C . ARG A 1 88 ? -18.786 -6.941 5.023 1.00 97.62 88 ARG A C 1
ATOM 689 O O . ARG A 1 88 ? -19.193 -7.747 4.187 1.00 97.62 88 ARG A O 1
ATOM 696 N N . THR A 1 89 ? -18.009 -7.305 6.039 1.00 96.88 89 THR A N 1
ATOM 697 C CA . THR A 1 89 ? -17.591 -8.686 6.312 1.00 96.88 89 THR A CA 1
ATOM 698 C C . THR A 1 89 ? -18.192 -9.201 7.618 1.00 96.88 89 THR A C 1
ATOM 700 O O . THR A 1 89 ? -18.810 -8.460 8.376 1.00 96.88 89 THR A O 1
ATOM 703 N N . ALA A 1 90 ? -17.961 -10.478 7.931 1.00 97.69 90 ALA A N 1
ATOM 704 C CA . ALA A 1 90 ? -18.299 -11.050 9.237 1.00 97.69 90 ALA A CA 1
ATOM 705 C C . ALA A 1 90 ? -17.525 -10.414 10.415 1.00 97.69 90 ALA A C 1
ATOM 707 O O . ALA A 1 90 ? -17.833 -10.702 11.567 1.00 97.69 90 ALA A O 1
ATOM 708 N N . PHE A 1 91 ? -16.533 -9.564 10.131 1.00 95.00 91 PHE A N 1
ATOM 709 C CA . PHE A 1 91 ? -15.743 -8.823 11.114 1.00 95.00 91 PHE A CA 1
ATOM 710 C C . PHE A 1 91 ? -16.220 -7.372 11.289 1.00 95.00 91 PHE A C 1
ATOM 712 O O . PHE A 1 91 ? -15.477 -6.551 11.820 1.00 95.00 91 PHE A O 1
ATOM 719 N N . ALA A 1 92 ? -17.427 -7.026 10.831 1.00 95.88 92 ALA A N 1
ATOM 720 C CA . ALA A 1 92 ? -18.004 -5.704 11.066 1.00 95.88 92 ALA A CA 1
ATOM 721 C C . ALA A 1 92 ? -18.006 -5.354 12.566 1.00 95.88 92 ALA A C 1
ATOM 723 O O . ALA A 1 92 ? -18.327 -6.200 13.407 1.00 95.88 92 ALA A O 1
ATOM 724 N N . GLY A 1 93 ? -17.612 -4.125 12.906 1.00 89.75 93 GLY A N 1
ATOM 725 C CA . GLY A 1 93 ? -17.440 -3.689 14.293 1.00 89.75 93 GLY A CA 1
ATOM 726 C C . GLY A 1 93 ? -16.223 -4.274 15.022 1.00 89.75 93 GLY A C 1
ATOM 727 O O . GLY A 1 93 ? -16.035 -3.971 16.201 1.00 89.75 93 GLY A O 1
ATOM 728 N N . TRP A 1 94 ? -15.384 -5.087 14.368 1.00 92.56 94 TRP A N 1
ATOM 729 C CA . TRP A 1 94 ? -14.119 -5.523 14.955 1.00 92.56 94 TRP A CA 1
ATOM 730 C C . TRP A 1 94 ? -13.159 -4.340 15.100 1.00 92.56 94 TRP A C 1
ATOM 732 O O . TRP A 1 94 ? -12.951 -3.553 14.175 1.00 92.56 94 TRP A O 1
ATOM 742 N N . THR A 1 95 ? -12.519 -4.258 16.260 1.00 83.88 95 THR A N 1
ATOM 743 C CA . THR A 1 95 ? -11.442 -3.312 16.541 1.00 83.88 95 THR A CA 1
ATOM 744 C C . THR A 1 95 ? -10.192 -4.093 16.898 1.00 83.88 95 THR A C 1
ATOM 746 O O . THR A 1 95 ? -10.278 -5.123 17.567 1.00 83.88 95 THR A O 1
ATOM 749 N N . ALA A 1 96 ? -9.023 -3.601 16.494 1.00 81.62 96 ALA A N 1
ATOM 750 C CA . ALA A 1 96 ? -7.786 -4.130 17.045 1.00 81.62 96 ALA A CA 1
ATOM 751 C C . ALA A 1 96 ? -7.759 -3.870 18.554 1.00 81.62 96 ALA A C 1
ATOM 753 O O . ALA A 1 96 ? -8.100 -2.768 18.985 1.00 81.62 96 ALA A O 1
ATOM 754 N N . ASP A 1 97 ? -7.358 -4.868 19.339 1.00 68.00 97 ASP A N 1
ATOM 755 C CA . 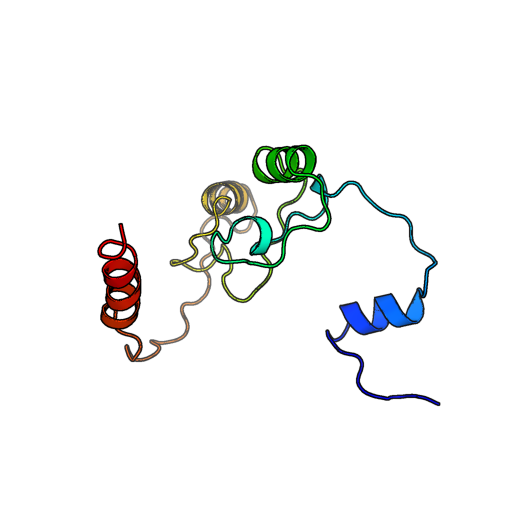ASP A 1 97 ? -7.089 -4.661 20.758 1.00 68.00 97 ASP A CA 1
ATOM 756 C C . ASP A 1 97 ? -6.025 -3.561 20.875 1.00 68.00 97 ASP A C 1
ATOM 758 O O . ASP A 1 97 ? -4.898 -3.716 20.389 1.00 68.00 97 ASP A O 1
ATOM 762 N N . GLU A 1 98 ? -6.395 -2.419 21.460 1.00 58.50 98 GLU A N 1
ATOM 763 C CA . GLU A 1 98 ? -5.428 -1.386 21.821 1.00 58.50 98 GLU A CA 1
ATOM 764 C C . GLU A 1 98 ? -4.417 -2.047 22.766 1.00 58.50 98 GLU A C 1
ATOM 766 O O . GLU A 1 98 ? -4.826 -2.583 23.803 1.00 58.50 98 GLU A O 1
ATOM 771 N N . PRO A 1 99 ? -3.108 -2.069 22.448 1.00 52.47 99 PRO A N 1
ATOM 772 C CA . PRO A 1 99 ? -2.140 -2.523 23.427 1.00 52.47 99 PRO A CA 1
ATOM 773 C C . PRO A 1 99 ? -2.291 -1.621 24.652 1.00 52.47 99 PRO A C 1
ATOM 775 O O . PRO A 1 99 ? -2.219 -0.398 24.517 1.00 52.47 99 PRO A O 1
ATOM 778 N N . GLU A 1 100 ? -2.536 -2.233 25.817 1.00 42.19 100 GLU A N 1
ATOM 779 C CA . GLU A 1 100 ? -2.583 -1.585 27.131 1.00 42.19 100 GLU A CA 1
ATOM 780 C C . GLU A 1 100 ? -1.583 -0.423 27.167 1.00 42.19 100 GLU A C 1
ATOM 782 O O . GLU A 1 100 ? -0.373 -0.634 27.108 1.00 42.19 100 GLU A O 1
ATOM 787 N N . SER A 1 101 ? -2.122 0.800 27.146 1.00 40.62 101 SER A N 1
ATOM 788 C CA . SER A 1 101 ? -1.436 2.090 27.236 1.00 40.62 101 SER A CA 1
ATOM 789 C C . SER A 1 101 ? 0.094 2.035 27.105 1.00 40.62 101 SER A C 1
ATOM 791 O O . SER A 1 101 ? 0.811 1.933 28.104 1.00 40.62 101 SER A O 1
ATOM 793 N N . VAL A 1 102 ? 0.627 2.204 25.893 1.00 44.00 102 VAL A N 1
ATOM 794 C CA . VAL A 1 102 ? 2.021 2.647 25.771 1.00 44.00 102 VAL A CA 1
ATOM 795 C C . VAL A 1 102 ? 2.092 4.053 26.369 1.00 44.00 102 VAL A C 1
ATOM 797 O O . VAL A 1 102 ? 1.545 5.008 25.818 1.00 44.00 102 VAL A O 1
ATOM 800 N N . THR A 1 103 ? 2.749 4.170 27.522 1.00 35.81 103 THR A N 1
ATOM 801 C CA . THR A 1 103 ? 3.038 5.421 28.231 1.00 35.81 103 THR A CA 1
ATOM 802 C C . THR A 1 103 ? 3.455 6.519 27.241 1.00 35.81 103 THR A C 1
ATOM 804 O O . THR A 1 103 ? 4.344 6.275 26.417 1.00 35.81 103 THR A O 1
ATOM 807 N N . PRO A 1 104 ? 2.865 7.731 27.279 1.00 37.91 104 PRO A N 1
ATOM 808 C CA . PRO A 1 104 ? 3.115 8.761 26.274 1.00 37.91 104 PRO A CA 1
ATOM 809 C C . PRO A 1 104 ? 4.542 9.316 26.396 1.00 37.91 104 PRO A C 1
ATOM 811 O O . PRO A 1 104 ? 4.806 10.294 27.088 1.00 37.91 104 PRO A O 1
ATOM 814 N N . GLY A 1 105 ? 5.482 8.675 25.699 1.00 42.53 105 GLY A N 1
ATOM 815 C CA . GLY A 1 105 ? 6.891 9.066 25.605 1.00 42.53 105 GLY A CA 1
ATOM 816 C C . GLY A 1 105 ? 7.302 9.614 24.236 1.00 42.53 105 GLY A C 1
ATOM 817 O O . GLY A 1 105 ? 8.489 9.813 23.986 1.00 42.53 105 GLY A O 1
ATOM 818 N N . ARG A 1 106 ? 6.361 9.855 23.316 1.00 48.75 106 ARG A N 1
ATOM 819 C CA . ARG A 1 106 ? 6.653 10.454 22.002 1.00 48.75 106 ARG A CA 1
ATOM 820 C C . ARG A 1 106 ? 5.734 11.641 21.755 1.00 48.75 106 ARG A C 1
ATOM 822 O O . ARG A 1 106 ? 4.703 11.538 21.105 1.00 48.75 106 ARG A O 1
ATOM 829 N N . SER A 1 107 ? 6.113 12.777 22.334 1.00 43.97 107 SER A N 1
ATOM 830 C CA . SER A 1 107 ? 5.362 14.021 22.221 1.00 43.97 107 SER A CA 1
ATOM 831 C C . SER A 1 107 ? 5.334 14.558 20.783 1.00 43.97 107 SER A 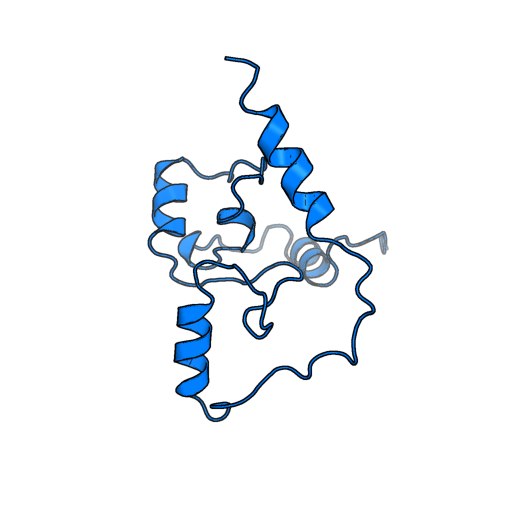C 1
ATOM 833 O O . SER A 1 107 ? 6.324 14.538 20.045 1.00 43.97 107 SER A O 1
ATOM 835 N N . LEU A 1 108 ? 4.183 15.132 20.431 1.00 45.31 108 LEU A N 1
ATOM 836 C CA . LEU A 1 108 ? 3.893 15.950 19.247 1.00 45.31 108 LEU A CA 1
ATOM 837 C C . LEU A 1 108 ? 4.980 17.009 18.938 1.00 45.31 108 LEU A C 1
ATOM 839 O O . LEU A 1 108 ? 5.186 17.384 17.782 1.00 45.31 108 LEU A O 1
ATOM 843 N N . ALA A 1 109 ? 5.752 17.425 19.949 1.00 40.03 109 ALA A N 1
ATOM 844 C CA . ALA A 1 109 ? 6.871 18.360 19.829 1.00 40.03 109 ALA A CA 1
ATOM 845 C C . ALA A 1 109 ? 8.012 17.859 18.917 1.00 40.03 109 ALA A C 1
ATOM 847 O O . ALA A 1 109 ? 8.774 18.666 18.379 1.00 40.03 109 ALA A O 1
ATOM 848 N N . GLY A 1 110 ? 8.133 16.544 18.699 1.00 37.06 110 GLY A N 1
ATOM 849 C CA . GLY A 1 110 ? 9.092 15.977 17.746 1.00 37.06 110 GLY A CA 1
ATOM 850 C C . GLY A 1 110 ? 8.759 16.286 16.281 1.00 37.06 110 GLY A C 1
ATOM 851 O O . GLY A 1 110 ? 9.671 16.465 15.476 1.00 37.06 110 GLY A O 1
ATOM 852 N N . ARG A 1 111 ? 7.468 16.412 15.939 1.00 48.34 111 ARG A N 1
ATOM 853 C CA . ARG A 1 111 ? 7.000 16.612 14.553 1.00 48.34 111 ARG A CA 1
ATOM 854 C C . ARG A 1 111 ? 7.040 18.086 14.127 1.00 48.34 111 ARG A C 1
ATOM 856 O O . ARG A 1 111 ? 7.341 18.375 12.973 1.00 48.34 111 ARG A O 1
ATOM 863 N N . ILE A 1 112 ? 6.859 19.024 15.061 1.00 44.41 112 ILE A N 1
ATOM 864 C CA . ILE A 1 112 ? 6.830 20.472 14.766 1.00 44.41 112 ILE A CA 1
ATOM 865 C C . ILE A 1 112 ? 8.227 21.043 14.441 1.00 44.41 112 ILE A C 1
ATOM 867 O O . ILE A 1 112 ? 8.347 21.999 13.678 1.00 44.41 112 ILE A O 1
ATOM 871 N N . ARG A 1 113 ? 9.323 20.419 14.901 1.00 40.34 113 ARG A N 1
ATOM 872 C CA . ARG A 1 113 ? 10.686 20.909 14.600 1.00 40.34 113 ARG A CA 1
ATOM 873 C C . ARG A 1 113 ? 11.158 20.680 13.157 1.00 40.34 113 ARG A C 1
ATOM 875 O O . ARG A 1 113 ? 12.116 21.334 12.751 1.00 40.34 113 ARG A O 1
ATOM 882 N N . LYS A 1 114 ? 10.514 19.802 12.375 1.00 36.19 114 LYS A N 1
ATOM 883 C CA . LYS A 1 114 ? 10.919 19.538 10.978 1.00 36.19 114 LYS A CA 1
ATOM 884 C C . LYS A 1 114 ? 10.219 20.454 9.960 1.00 36.19 114 LYS A C 1
ATOM 886 O O . LYS A 1 114 ? 10.799 20.723 8.916 1.00 36.19 114 LYS A O 1
ATOM 891 N N . ALA A 1 115 ? 9.055 21.020 10.293 1.00 39.81 115 ALA A N 1
ATOM 892 C CA . ALA A 1 115 ? 8.341 21.968 9.426 1.00 39.81 115 ALA A CA 1
ATOM 893 C C . ALA A 1 115 ? 8.970 23.380 9.413 1.00 39.81 115 ALA A C 1
ATOM 895 O O . ALA A 1 115 ? 8.953 24.060 8.394 1.00 39.81 115 ALA A O 1
ATOM 896 N N . GLY A 1 116 ? 9.596 23.813 10.514 1.00 36.03 116 GLY A N 1
ATOM 897 C CA . GLY A 1 116 ? 10.143 25.174 10.636 1.00 36.03 116 GLY A CA 1
ATOM 898 C C . GLY A 1 116 ? 11.473 25.439 9.916 1.00 36.03 116 GLY A C 1
ATOM 899 O O . GLY A 1 116 ? 11.903 26.585 9.857 1.00 36.03 116 GLY A O 1
ATOM 900 N N . ARG A 1 117 ? 12.152 24.417 9.377 1.00 38.16 117 ARG A N 1
ATOM 901 C CA . ARG A 1 117 ? 13.478 24.588 8.743 1.00 38.16 117 ARG A CA 1
ATOM 902 C C . ARG A 1 117 ? 13.429 24.672 7.210 1.00 38.16 117 ARG A C 1
ATOM 904 O O . ARG A 1 117 ? 14.438 25.007 6.603 1.00 38.16 117 ARG A O 1
ATOM 911 N N . VAL A 1 118 ? 12.270 24.415 6.599 1.00 42.81 118 VAL A N 1
ATOM 912 C CA . VAL A 1 118 ? 12.078 24.468 5.134 1.00 42.81 118 VAL A CA 1
ATOM 913 C C . VAL A 1 118 ? 11.576 25.845 4.658 1.00 42.81 118 VAL A C 1
ATOM 915 O O . VAL A 1 118 ? 11.699 26.162 3.485 1.00 42.81 118 VAL A O 1
ATOM 918 N N . LEU A 1 119 ? 11.117 26.721 5.561 1.00 41.03 119 LEU A N 1
ATOM 919 C CA . LEU A 1 119 ? 10.569 28.048 5.221 1.00 41.03 119 LEU A CA 1
ATOM 920 C C . LEU A 1 119 ? 11.540 29.239 5.387 1.00 41.03 119 LEU A C 1
ATOM 922 O O . LEU A 1 119 ? 11.115 30.382 5.281 1.00 41.03 119 LEU A O 1
ATOM 926 N N . LEU A 1 120 ? 12.838 29.011 5.630 1.00 39.69 120 LEU A N 1
ATOM 927 C CA . LEU A 1 120 ? 13.836 30.091 5.805 1.00 39.69 120 LEU A CA 1
ATOM 928 C C . LEU A 1 120 ? 15.106 29.927 4.949 1.00 39.69 120 LEU A C 1
ATOM 930 O O . LEU A 1 120 ? 16.165 30.453 5.287 1.00 39.69 120 LEU A O 1
ATOM 934 N N . ARG A 1 121 ? 15.015 29.199 3.832 1.00 39.91 121 ARG A N 1
ATOM 935 C CA . ARG A 1 121 ? 16.020 29.248 2.752 1.00 39.91 121 ARG A CA 1
ATOM 936 C C . ARG A 1 121 ? 15.360 29.331 1.373 1.00 39.91 121 ARG A C 1
ATOM 938 O O . ARG A 1 121 ? 15.712 28.574 0.472 1.00 39.91 121 ARG A O 1
ATOM 945 N N . GLY A 1 122 ? 14.374 30.220 1.269 1.00 41.91 122 GLY A N 1
ATOM 946 C CA . GLY A 1 122 ? 14.141 30.970 0.035 1.00 41.91 122 GLY A CA 1
ATOM 947 C C . GLY A 1 122 ? 15.079 32.167 0.005 1.00 41.91 122 GLY A C 1
ATOM 948 O O . GLY A 1 122 ? 15.390 32.665 1.112 1.00 41.91 122 GLY A O 1
#

Sequence (122 aa):
ERGGLVKMADQGAINAALGGGWSRLPPTWNVQTEFFDPNNLVEPFLDPATFHGIVEDPAVVHFTGPDKPWKGDCLHPFVQEWRALLERTAFAGWTADEPESVTPGRSLAGRIRKAGRVLLRG

Secondary structure (DSSP, 8-state):
------TTHHHHHHHHHHTT---PPPGGG-EEGGGG-TT-----SS-HHHHHHHHHS-SSEE--SS--TTSTT---TTHHHHHHHHTTSTTTT------TT--S-S-THHHHHHHTTSSS--

pLDDT: mean 78.25, std 21.65, range [35.81, 97.69]

Radius of gyration: 19.12 Å; chains: 1; bounding box: 45×56×44 Å